Protein AF-A0A535JXC5-F1 (afdb_monomer_lite)

Secondary structure (DSSP, 8-state):
-----------------HHHHHHHGGG-HHHHHHHHHHHHHHHHHHHTT-HHHHHHHHHHHHHHHHHHHHHHS-THHHHTSHHHHHHHHH--HHHHHHHHHHHHHHHHHHHTT-HHHHHHHHHHHHHHHHHHHHT----

Foldseek 3Di:
DDDDDDDPPPDDPPPQDPVLLLQLLCLPVLLVVLQVVLLVVLLVCLLVVNPVVSVCSNPVSNVVSSVCSSPPPPSPVSCPDPVVVLSVVQVPPVLVVQLVVLSVQLSVCSNVVNVVSNVVSVVSNVCSVCVSVVVPPDD

Structure (mmCIF, N/CA/C/O backbone):
data_AF-A0A535JXC5-F1
#
_entry.id   AF-A0A535JXC5-F1
#
loop_
_atom_site.group_PDB
_atom_site.id
_atom_site.type_symbol
_atom_site.label_atom_id
_atom_site.label_alt_id
_atom_site.label_comp_id
_atom_site.label_asym_id
_atom_site.label_entity_id
_atom_site.label_seq_id
_atom_site.pdbx_PDB_ins_code
_atom_site.Cartn_x
_atom_site.Cartn_y
_atom_site.Cartn_z
_atom_site.occupancy
_atom_site.B_iso_or_e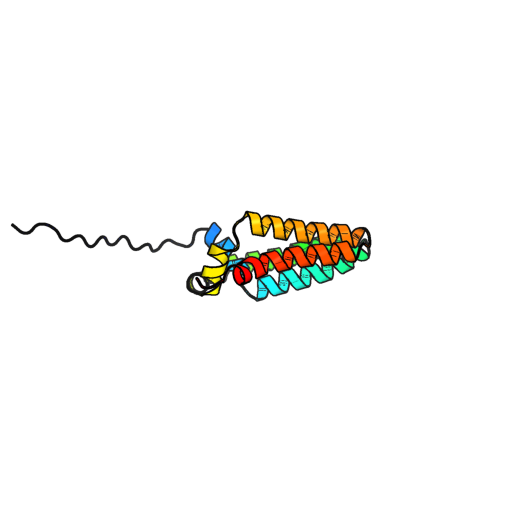quiv
_atom_site.auth_seq_id
_atom_site.auth_comp_id
_atom_site.auth_asym_id
_atom_site.auth_atom_id
_atom_site.pdbx_PDB_model_num
ATOM 1 N N . MET A 1 1 ? -40.943 20.975 46.320 1.00 40.94 1 MET A N 1
ATOM 2 C CA . MET A 1 1 ? -39.540 20.754 46.735 1.00 40.94 1 MET A CA 1
ATOM 3 C C . MET A 1 1 ? -39.102 19.391 46.226 1.00 40.94 1 MET A C 1
ATOM 5 O O . MET A 1 1 ? -39.780 18.424 46.532 1.00 40.94 1 MET A O 1
ATOM 9 N N . GLY A 1 2 ? -38.038 19.326 45.423 1.00 41.28 2 GLY A N 1
ATOM 10 C CA . GLY A 1 2 ? -37.518 18.075 44.855 1.00 41.28 2 GLY A CA 1
ATOM 11 C C . GLY A 1 2 ? -36.854 18.299 43.499 1.00 41.28 2 GLY A C 1
ATOM 12 O O . GLY A 1 2 ? -37.333 17.820 42.480 1.00 41.28 2 GLY A O 1
ATOM 13 N N . ALA A 1 3 ? -35.807 19.119 43.483 1.00 42.19 3 ALA A N 1
ATOM 14 C CA . ALA A 1 3 ? -35.023 19.430 42.300 1.00 42.19 3 ALA A CA 1
ATOM 15 C C . ALA A 1 3 ? -33.957 18.342 42.055 1.00 42.19 3 ALA A C 1
ATOM 17 O O . ALA A 1 3 ? -33.286 17.926 42.992 1.00 42.19 3 ALA A O 1
ATOM 18 N N . VAL A 1 4 ? -33.771 17.989 40.778 1.00 44.84 4 VAL A N 1
ATOM 19 C CA . VAL A 1 4 ? -32.495 17.581 40.157 1.00 44.84 4 VAL A CA 1
ATOM 20 C C . VAL A 1 4 ? -31.879 16.254 40.619 1.00 44.84 4 VAL A C 1
ATOM 22 O O . VAL A 1 4 ? -31.133 16.209 41.584 1.00 44.84 4 VAL A O 1
ATOM 25 N N . VAL 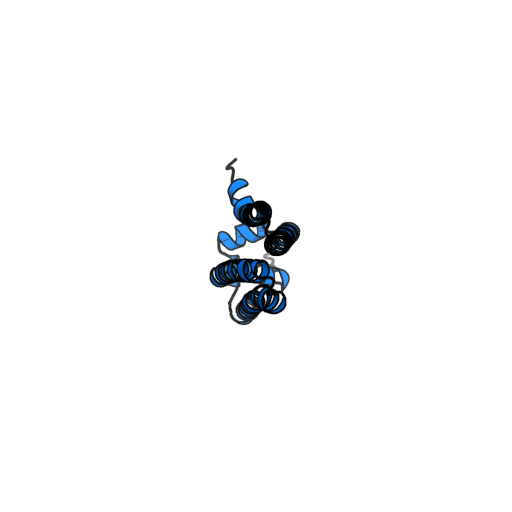A 1 5 ? -32.002 15.226 39.768 1.00 49.97 5 VAL A N 1
ATOM 26 C CA . VAL A 1 5 ? -30.830 14.458 39.310 1.00 49.97 5 VAL A CA 1
ATOM 27 C C . VAL A 1 5 ? -30.967 14.186 37.812 1.00 49.97 5 VAL A C 1
ATOM 29 O O . VAL A 1 5 ? -31.776 13.387 37.349 1.00 49.97 5 VAL A O 1
ATOM 32 N N . LEU A 1 6 ? -30.127 14.886 37.057 1.00 49.28 6 LEU A N 1
ATOM 33 C CA . LEU A 1 6 ? -29.734 14.584 35.690 1.00 49.28 6 LEU A CA 1
ATOM 34 C C . LEU A 1 6 ? -29.350 13.106 35.536 1.00 49.28 6 LEU A C 1
ATOM 36 O O . LEU A 1 6 ? -28.355 12.661 36.103 1.00 49.28 6 LEU A O 1
ATOM 40 N N . ARG A 1 7 ? -30.003 12.389 34.623 1.00 41.28 7 ARG A N 1
ATOM 41 C CA . ARG A 1 7 ? -29.296 11.369 33.840 1.00 41.28 7 ARG A CA 1
ATOM 42 C C . ARG A 1 7 ? -29.600 11.542 32.366 1.00 41.28 7 ARG A C 1
ATOM 44 O O . ARG A 1 7 ? -30.301 10.759 31.743 1.00 41.28 7 ARG A O 1
ATOM 51 N N . ARG A 1 8 ? -29.045 12.641 31.854 1.00 41.22 8 ARG A N 1
ATOM 52 C CA . ARG A 1 8 ? -28.446 12.791 30.525 1.00 41.22 8 ARG A CA 1
ATOM 53 C C . ARG A 1 8 ? -28.362 11.440 29.788 1.00 41.22 8 ARG A C 1
ATOM 55 O O . ARG A 1 8 ? -27.357 10.742 29.886 1.00 41.22 8 ARG A O 1
ATOM 62 N N . GLN A 1 9 ? -29.399 11.077 29.037 1.00 40.16 9 GLN A N 1
ATOM 63 C CA . GLN A 1 9 ? -29.299 10.065 27.986 1.00 40.16 9 GLN A CA 1
ATOM 64 C C . GLN A 1 9 ? -28.609 10.715 26.780 1.00 40.16 9 GLN A C 1
ATOM 66 O O . GLN A 1 9 ? -29.181 10.912 25.719 1.00 40.16 9 GLN A O 1
ATOM 71 N N . ALA A 1 10 ? -27.362 11.135 26.995 1.00 40.03 10 ALA A N 1
ATOM 72 C CA . ALA A 1 10 ? -26.416 11.489 25.952 1.00 40.03 10 ALA A CA 1
ATOM 73 C C . ALA A 1 10 ? -25.371 10.375 25.959 1.00 40.03 10 ALA A C 1
ATOM 75 O O . ALA A 1 10 ? -24.373 10.443 26.672 1.00 40.03 10 ALA A O 1
ATOM 76 N N . GLY A 1 11 ? -25.680 9.301 25.240 1.00 38.66 11 GLY A N 1
ATOM 77 C CA . GLY A 1 11 ? -24.867 8.090 25.173 1.00 38.66 11 GLY A CA 1
ATOM 78 C C . GLY A 1 11 ? -24.769 7.516 23.764 1.00 38.66 11 GLY A C 1
ATOM 79 O O . GLY A 1 11 ? -24.661 6.311 23.626 1.00 38.66 11 GLY A O 1
ATOM 80 N N . GLY A 1 12 ? -24.849 8.380 22.746 1.00 42.78 12 GLY A N 1
ATOM 81 C CA . GLY A 1 12 ? -24.297 8.190 21.403 1.00 42.78 12 GLY A CA 1
ATOM 82 C C . GLY A 1 12 ? -24.422 6.811 20.753 1.00 42.78 12 GLY A C 1
ATOM 83 O O . GLY A 1 12 ? -23.414 6.126 20.585 1.00 42.78 12 GLY A O 1
ATOM 84 N N . GLU A 1 13 ? -25.589 6.515 20.180 1.00 42.66 13 GLU A N 1
ATOM 85 C CA . GLU A 1 13 ? -25.631 5.826 18.884 1.00 42.66 13 GLU A CA 1
ATOM 86 C C . GLU A 1 13 ? -25.088 6.787 17.812 1.00 42.66 13 GLU A C 1
ATOM 88 O O . GLU A 1 13 ? -25.812 7.340 16.991 1.00 42.66 13 GLU A O 1
ATOM 93 N N . HIS A 1 14 ? -23.790 7.090 17.870 1.00 53.62 14 HIS A N 1
ATOM 94 C CA . HIS A 1 14 ? -23.121 7.686 16.724 1.00 53.62 14 HIS A CA 1
ATOM 95 C C . HIS A 1 14 ? -22.939 6.567 15.706 1.00 53.62 14 HIS A C 1
ATOM 97 O O . HIS A 1 14 ? -22.040 5.735 15.850 1.00 53.62 14 HIS A O 1
ATOM 103 N N . SER A 1 15 ? -23.808 6.547 14.696 1.00 55.66 15 SER A N 1
ATOM 104 C CA . SER A 1 15 ? -23.545 5.877 13.427 1.00 55.66 15 SER A CA 1
ATOM 105 C C . SER A 1 15 ? -22.099 6.166 13.025 1.00 55.66 15 SER A C 1
ATOM 107 O O . SER A 1 15 ? -21.707 7.334 12.968 1.00 55.66 15 SER A O 1
ATOM 109 N N . LEU A 1 16 ? -21.300 5.114 12.816 1.00 55.88 16 LEU A N 1
ATOM 110 C CA . LEU A 1 16 ? -19.879 5.236 12.483 1.00 55.88 16 LEU A CA 1
ATOM 111 C C . LEU A 1 16 ? -19.687 6.269 11.372 1.00 55.88 16 LEU A C 1
ATOM 113 O O . LEU A 1 16 ? -20.259 6.135 10.287 1.00 55.88 16 LEU A O 1
ATOM 117 N N . THR A 1 17 ? -18.863 7.281 11.632 1.00 66.75 17 THR A N 1
ATOM 118 C CA . THR A 1 17 ? -18.533 8.277 10.612 1.00 66.75 17 THR A CA 1
ATOM 119 C C . THR A 1 17 ? -17.835 7.596 9.428 1.00 66.75 17 THR A C 1
ATOM 121 O O . THR A 1 17 ? -17.189 6.554 9.577 1.00 66.75 17 THR A O 1
ATOM 124 N N . PHE A 1 18 ? -17.929 8.169 8.223 1.00 63.00 18 PHE A N 1
ATOM 125 C CA . PHE A 1 18 ? -17.268 7.599 7.038 1.00 63.00 18 PHE A CA 1
ATOM 126 C C . PHE A 1 18 ? -15.752 7.432 7.245 1.00 63.00 18 PHE A C 1
ATOM 128 O O . PHE A 1 18 ? -15.179 6.429 6.828 1.00 63.00 18 PHE A O 1
ATOM 135 N N . ALA A 1 19 ? -15.120 8.361 7.969 1.00 59.50 19 ALA A N 1
ATOM 136 C CA . ALA A 1 19 ? -13.711 8.281 8.350 1.00 59.50 19 ALA A CA 1
ATOM 137 C C . ALA A 1 19 ? -13.413 7.087 9.274 1.00 59.50 19 ALA A C 1
ATOM 139 O O . ALA A 1 19 ? -12.407 6.403 9.099 1.00 59.50 19 ALA A O 1
ATOM 140 N N . GLU A 1 20 ? -14.297 6.788 10.228 1.00 59.75 20 GLU A N 1
ATOM 141 C CA . GLU A 1 20 ? -14.161 5.616 11.096 1.00 59.75 20 GLU A CA 1
ATOM 142 C C . GLU A 1 20 ? -14.378 4.313 10.327 1.00 59.75 20 GLU A C 1
ATOM 144 O O . GLU A 1 20 ? -13.602 3.374 10.491 1.00 59.75 20 GLU A O 1
ATOM 149 N N . ARG A 1 21 ? -15.366 4.257 9.426 1.00 62.91 21 ARG A N 1
ATOM 150 C CA . ARG A 1 21 ? -15.549 3.102 8.533 1.00 62.91 21 ARG A CA 1
ATOM 151 C C . ARG A 1 21 ? -14.331 2.888 7.627 1.00 62.91 21 ARG A C 1
ATOM 153 O O . ARG A 1 21 ? -13.853 1.763 7.477 1.00 62.91 21 ARG A O 1
ATOM 160 N N . ALA A 1 22 ? -13.778 3.974 7.088 1.00 61.41 22 ALA A N 1
ATOM 161 C CA . ALA A 1 22 ? -12.553 3.960 6.299 1.00 61.41 22 ALA A CA 1
ATOM 162 C C . ALA A 1 22 ? -11.324 3.529 7.123 1.00 61.41 22 ALA A C 1
ATOM 164 O O . ALA A 1 22 ? -10.407 2.931 6.576 1.00 61.41 22 ALA A O 1
ATOM 165 N N . LEU A 1 23 ? -11.300 3.747 8.434 1.00 61.28 23 LEU A N 1
ATOM 166 C CA . LEU A 1 23 ? -10.229 3.234 9.282 1.00 61.28 23 LEU A CA 1
ATOM 167 C C . LEU A 1 23 ? -10.410 1.735 9.580 1.00 61.28 23 LEU A C 1
ATOM 169 O O . LEU A 1 23 ? -9.469 0.953 9.464 1.00 61.28 23 LEU A O 1
ATOM 173 N N . TYR A 1 24 ? -11.627 1.314 9.938 1.00 62.53 24 TYR A N 1
ATOM 174 C CA . TYR A 1 24 ? -11.885 -0.061 10.374 1.00 62.53 24 TYR A CA 1
ATOM 175 C C . TYR A 1 24 ? -11.854 -1.086 9.224 1.00 62.53 24 TYR A C 1
ATOM 177 O O . TYR A 1 24 ? -11.534 -2.249 9.466 1.00 62.53 24 TYR A O 1
ATOM 185 N N . HIS A 1 25 ? -12.092 -0.684 7.967 1.00 68.56 25 HIS A N 1
ATOM 186 C CA . HIS A 1 25 ? -11.953 -1.609 6.830 1.00 68.56 25 HIS A CA 1
ATOM 187 C C . HIS A 1 25 ? -10.488 -2.007 6.563 1.00 68.56 25 HIS A C 1
ATOM 189 O O . HIS A 1 25 ? -10.230 -3.099 6.059 1.00 68.56 25 HIS A O 1
ATOM 195 N N . GLN A 1 26 ? -9.520 -1.155 6.933 1.00 58.84 26 GLN A N 1
ATOM 196 C CA . GLN A 1 26 ? -8.088 -1.426 6.739 1.00 58.84 26 GLN A CA 1
ATOM 197 C C . GLN A 1 26 ? -7.569 -2.554 7.644 1.00 58.84 26 GLN A C 1
ATOM 199 O O . GLN A 1 26 ? -6.501 -3.106 7.394 1.00 58.84 26 GLN A O 1
ATOM 204 N N . ILE A 1 27 ? -8.324 -2.901 8.690 1.00 61.50 27 ILE A N 1
ATOM 205 C CA . ILE A 1 27 ? -7.958 -3.904 9.702 1.00 61.50 27 ILE A CA 1
ATOM 206 C C . ILE A 1 27 ? -8.318 -5.316 9.250 1.00 61.50 27 ILE A C 1
ATOM 208 O O . ILE A 1 27 ? -7.836 -6.299 9.814 1.00 61.50 27 ILE A O 1
ATOM 212 N N . HIS A 1 28 ? -9.200 -5.436 8.259 1.00 69.31 28 HIS A N 1
ATOM 213 C CA . HIS A 1 28 ? -9.681 -6.738 7.849 1.00 69.31 28 HIS A CA 1
ATOM 214 C C . HIS A 1 28 ? -8.503 -7.563 7.301 1.00 69.31 28 HIS A C 1
ATOM 216 O O . HIS A 1 28 ? -7.799 -7.088 6.406 1.00 69.31 28 HIS A O 1
ATOM 222 N N . PRO A 1 29 ? -8.271 -8.796 7.785 1.00 71.12 29 PRO A N 1
ATOM 223 C CA . PRO A 1 29 ? -7.118 -9.597 7.371 1.00 71.12 29 PRO A CA 1
ATOM 224 C C . PRO A 1 29 ? -7.100 -9.828 5.856 1.00 71.12 29 PRO A C 1
ATOM 226 O O . PRO A 1 29 ? -6.038 -9.809 5.244 1.00 71.12 29 PRO A O 1
ATOM 229 N N . VAL A 1 30 ? -8.281 -9.928 5.235 1.00 74.44 30 VAL A N 1
ATOM 230 C CA . VAL A 1 30 ? -8.423 -10.012 3.770 1.00 74.44 30 VAL A CA 1
ATOM 231 C C . VAL A 1 30 ? -7.884 -8.764 3.074 1.00 74.44 30 VAL A C 1
ATOM 233 O O . VAL A 1 30 ? -7.244 -8.884 2.035 1.00 74.44 30 VAL A O 1
ATOM 236 N N . LYS A 1 31 ? -8.089 -7.569 3.639 1.00 80.06 31 LYS A N 1
ATOM 237 C CA . LYS A 1 31 ? -7.579 -6.319 3.067 1.00 80.06 31 LYS A CA 1
ATOM 238 C C . LYS A 1 31 ? -6.057 -6.288 3.111 1.00 80.06 31 LYS A C 1
ATOM 240 O O . LYS A 1 31 ? -5.428 -6.053 2.089 1.00 80.06 31 LYS A O 1
ATOM 245 N N . VAL A 1 32 ? -5.474 -6.595 4.268 1.00 80.38 32 VAL A N 1
ATOM 246 C CA . VAL A 1 32 ? -4.014 -6.637 4.434 1.00 80.38 32 VAL A CA 1
ATOM 247 C C . VAL A 1 32 ? -3.388 -7.692 3.524 1.00 80.38 32 VAL A C 1
ATOM 249 O O . VAL A 1 32 ? -2.412 -7.402 2.839 1.00 80.38 32 VAL A O 1
ATOM 252 N N . PHE A 1 33 ? -3.973 -8.890 3.469 1.00 82.19 33 PHE A N 1
ATOM 253 C CA . PHE A 1 33 ? -3.521 -9.954 2.578 1.00 82.19 33 PHE A CA 1
ATOM 254 C C . PHE A 1 33 ? -3.569 -9.517 1.112 1.00 82.19 33 PHE A C 1
ATOM 256 O O . PHE A 1 33 ? -2.585 -9.669 0.392 1.00 82.19 33 PHE A O 1
ATOM 263 N N . THR A 1 34 ? -4.685 -8.916 0.691 1.00 86.12 34 THR A N 1
ATOM 264 C CA . THR A 1 34 ? -4.860 -8.427 -0.681 1.00 86.12 34 THR A CA 1
ATOM 265 C C . THR A 1 34 ? -3.846 -7.341 -1.012 1.00 86.12 34 THR A C 1
ATOM 267 O O . THR A 1 34 ? -3.228 -7.408 -2.069 1.00 86.12 34 THR A O 1
ATOM 270 N N . ASP A 1 35 ? -3.632 -6.375 -0.117 1.00 87.12 35 ASP A N 1
ATOM 271 C CA . ASP A 1 35 ? -2.660 -5.296 -0.307 1.00 87.12 35 ASP A CA 1
ATOM 272 C C . ASP A 1 35 ? -1.230 -5.855 -0.451 1.00 87.12 35 ASP A C 1
ATOM 274 O O . ASP A 1 35 ? -0.500 -5.443 -1.351 1.00 87.12 35 ASP A O 1
ATOM 278 N N . VAL A 1 36 ? -0.835 -6.827 0.384 1.00 86.31 36 VAL A N 1
ATOM 279 C CA . VAL A 1 36 ? 0.499 -7.458 0.330 1.00 86.31 36 VAL A CA 1
ATOM 280 C C . VAL A 1 36 ? 0.677 -8.282 -0.945 1.00 86.31 36 VAL A C 1
ATOM 282 O O . VAL A 1 36 ? 1.672 -8.108 -1.646 1.00 86.31 36 VAL A O 1
ATOM 285 N N . ALA A 1 37 ? -0.285 -9.147 -1.274 1.00 88.06 37 ALA A N 1
ATOM 286 C CA . ALA A 1 37 ? -0.225 -9.971 -2.479 1.00 88.06 37 ALA A CA 1
ATOM 287 C C . ALA A 1 37 ? -0.177 -9.102 -3.745 1.00 88.06 37 ALA A C 1
ATOM 289 O O . ALA A 1 37 ? 0.661 -9.318 -4.619 1.00 88.06 37 ALA A O 1
ATOM 290 N N . SER A 1 38 ? -1.020 -8.069 -3.800 1.00 91.44 38 SER A N 1
ATOM 291 C CA . SER A 1 38 ? -1.059 -7.113 -4.909 1.00 91.44 38 SER A CA 1
ATOM 292 C C . SER A 1 38 ? 0.257 -6.356 -5.045 1.00 91.44 38 SER A C 1
ATOM 294 O O . SER A 1 38 ? 0.762 -6.217 -6.152 1.00 91.44 38 SER A O 1
ATOM 296 N N . ALA A 1 39 ? 0.856 -5.913 -3.934 1.00 90.75 39 ALA A N 1
ATOM 297 C CA . ALA A 1 39 ? 2.146 -5.231 -3.958 1.00 90.75 39 ALA A CA 1
ATOM 298 C C . ALA A 1 39 ? 3.278 -6.137 -4.468 1.00 90.75 39 ALA A C 1
ATOM 300 O O . ALA A 1 39 ? 4.079 -5.686 -5.280 1.00 90.75 39 ALA A O 1
ATOM 301 N N . ILE A 1 40 ? 3.333 -7.405 -4.043 1.00 92.19 40 ILE A N 1
ATOM 302 C CA . ILE A 1 40 ? 4.357 -8.362 -4.499 1.00 92.19 40 ILE A CA 1
ATOM 303 C C . ILE A 1 40 ? 4.242 -8.600 -6.008 1.00 92.19 40 ILE A C 1
ATOM 305 O O . ILE A 1 40 ? 5.236 -8.493 -6.724 1.00 92.19 40 ILE A O 1
ATOM 309 N N . ILE A 1 41 ? 3.030 -8.879 -6.497 1.00 93.44 41 ILE A N 1
ATOM 310 C CA . ILE A 1 41 ? 2.794 -9.116 -7.927 1.00 93.44 41 ILE A CA 1
ATOM 311 C C . ILE A 1 41 ? 3.075 -7.838 -8.728 1.00 93.44 41 ILE A C 1
ATOM 313 O O . ILE A 1 41 ? 3.717 -7.896 -9.773 1.00 93.44 41 ILE A O 1
ATOM 317 N N . ALA A 1 42 ? 2.653 -6.672 -8.232 1.00 92.44 42 ALA A N 1
ATOM 318 C CA . ALA A 1 42 ? 2.944 -5.399 -8.879 1.00 92.44 42 ALA A CA 1
ATOM 319 C C . ALA A 1 42 ? 4.455 -5.140 -8.967 1.00 92.44 42 ALA A C 1
ATOM 321 O O . ALA A 1 42 ? 4.920 -4.749 -10.030 1.00 92.44 42 ALA A O 1
ATOM 322 N N . ILE A 1 43 ? 5.230 -5.399 -7.905 1.00 92.69 43 ILE A N 1
ATOM 323 C CA . ILE A 1 43 ? 6.697 -5.260 -7.918 1.00 92.69 43 ILE A CA 1
ATOM 324 C C . ILE A 1 43 ? 7.320 -6.120 -9.024 1.00 92.69 43 ILE A C 1
ATOM 326 O O . ILE A 1 43 ? 8.137 -5.600 -9.778 1.00 92.69 43 ILE A O 1
ATOM 330 N N . ASP A 1 44 ? 6.915 -7.387 -9.171 1.00 94.50 44 ASP A N 1
ATOM 331 C CA . ASP A 1 44 ? 7.392 -8.257 -10.262 1.00 94.50 44 ASP A CA 1
ATOM 332 C C . ASP A 1 44 ? 7.015 -7.704 -11.649 1.00 94.50 44 ASP A C 1
ATOM 334 O O . ASP A 1 44 ? 7.843 -7.675 -12.559 1.00 94.50 44 ASP A O 1
ATOM 338 N N . LEU A 1 45 ? 5.798 -7.180 -11.813 1.00 94.12 45 LEU A N 1
ATOM 339 C CA . LEU A 1 45 ? 5.363 -6.572 -13.075 1.00 94.12 45 LEU A CA 1
ATOM 340 C C . LEU A 1 45 ? 6.127 -5.280 -13.401 1.00 94.12 45 LEU A C 1
ATOM 342 O O . LEU A 1 45 ? 6.528 -5.086 -14.549 1.00 94.12 45 LEU A O 1
ATOM 346 N N . PHE A 1 46 ? 6.374 -4.418 -12.411 1.00 93.81 46 PHE A N 1
ATOM 347 C CA . PHE A 1 46 ? 7.188 -3.210 -12.572 1.00 93.81 46 PHE A CA 1
ATOM 348 C C . PHE A 1 46 ? 8.646 -3.546 -12.885 1.00 93.81 46 PHE A C 1
ATOM 350 O O . PHE A 1 46 ? 9.242 -2.881 -13.729 1.00 93.81 46 PHE A O 1
ATOM 357 N N . TRP A 1 47 ? 9.187 -4.602 -12.274 1.00 94.12 47 TRP A N 1
ATOM 358 C CA . TRP A 1 47 ? 10.510 -5.135 -12.595 1.00 94.12 47 TRP A CA 1
ATOM 359 C C . TRP A 1 47 ? 10.598 -5.574 -14.061 1.00 94.12 47 TRP A C 1
ATOM 361 O O . TRP A 1 47 ? 11.577 -5.314 -14.743 1.00 94.12 47 TRP A O 1
ATOM 371 N N . ARG A 1 48 ? 9.532 -6.165 -14.609 1.00 95.44 48 ARG A N 1
ATOM 372 C CA . ARG A 1 48 ? 9.439 -6.538 -16.034 1.00 95.44 48 ARG A CA 1
ATOM 373 C C . ARG A 1 48 ? 9.062 -5.376 -16.961 1.00 95.44 48 ARG A C 1
ATOM 375 O O . ARG A 1 48 ? 8.754 -5.609 -18.127 1.00 95.44 48 ARG A O 1
ATOM 382 N N . HIS A 1 49 ? 9.037 -4.142 -16.459 1.00 94.94 49 HIS A N 1
ATOM 383 C CA . HIS A 1 49 ? 8.593 -2.944 -17.178 1.00 94.94 49 HIS A CA 1
ATOM 384 C C . HIS A 1 49 ? 7.145 -2.991 -17.708 1.00 94.94 49 HIS A C 1
ATOM 386 O O . HIS A 1 49 ? 6.766 -2.251 -18.618 1.00 94.94 49 HIS A O 1
ATOM 392 N N . LEU A 1 50 ? 6.287 -3.817 -17.108 1.00 93.94 50 LEU A N 1
ATOM 393 C CA . LEU A 1 50 ? 4.884 -3.950 -17.486 1.00 93.94 50 LEU A CA 1
ATOM 394 C C . LEU A 1 50 ? 4.015 -2.957 -16.698 1.00 93.94 50 LEU A C 1
ATOM 396 O O . LEU A 1 50 ? 3.306 -3.322 -15.759 1.00 93.94 50 LEU A O 1
ATOM 400 N N . LEU A 1 51 ? 4.062 -1.683 -17.101 1.00 90.94 51 LEU A N 1
ATOM 401 C CA . LEU A 1 51 ? 3.425 -0.568 -16.385 1.00 90.94 51 LEU A CA 1
ATOM 402 C C . LEU A 1 51 ? 1.911 -0.748 -16.187 1.00 90.94 51 LEU A C 1
ATOM 404 O O . LEU A 1 51 ? 1.417 -0.665 -15.066 1.00 90.94 51 LEU A O 1
ATOM 408 N N . VAL A 1 52 ? 1.167 -0.991 -17.271 1.00 94.38 52 VAL A N 1
ATOM 409 C CA . VAL A 1 52 ? -0.303 -1.092 -17.232 1.00 94.38 52 VAL A CA 1
ATOM 410 C C . VAL A 1 52 ? -0.779 -2.231 -16.324 1.00 94.38 52 VAL A C 1
ATOM 412 O O . VAL A 1 52 ? -1.532 -1.949 -15.391 1.00 94.38 52 VAL A O 1
ATOM 415 N N . PRO A 1 53 ? -0.358 -3.497 -16.515 1.00 93.75 53 PRO A N 1
ATOM 416 C CA . PRO A 1 53 ? -0.796 -4.570 -15.627 1.00 93.75 53 PRO A CA 1
ATOM 417 C C . PRO A 1 53 ? -0.263 -4.383 -14.199 1.00 93.75 53 PRO A C 1
ATOM 419 O O . PRO A 1 53 ? -0.979 -4.708 -13.256 1.00 93.75 53 PRO A O 1
ATOM 422 N N . GLY A 1 54 ? 0.930 -3.799 -14.016 1.00 91.94 54 GLY A N 1
ATOM 423 C CA . GLY A 1 54 ? 1.458 -3.443 -12.697 1.00 91.94 54 GLY A CA 1
ATOM 424 C C . GLY A 1 54 ? 0.540 -2.479 -11.943 1.00 91.94 54 GLY A C 1
ATOM 425 O O . GLY A 1 54 ? 0.194 -2.735 -10.792 1.00 91.94 54 GLY A O 1
ATOM 426 N N . LEU A 1 55 ? 0.063 -1.420 -12.605 1.00 92.00 55 LEU A N 1
ATOM 427 C CA . LEU A 1 55 ? -0.898 -0.471 -12.032 1.00 92.00 55 LEU A CA 1
ATOM 428 C C . LEU A 1 55 ? -2.268 -1.106 -11.777 1.00 92.00 55 LEU A C 1
ATOM 430 O O . LEU A 1 55 ? -2.861 -0.870 -10.724 1.00 92.00 55 LEU A O 1
ATOM 434 N N . VAL A 1 56 ? -2.764 -1.928 -12.708 1.00 94.12 56 VAL A N 1
ATOM 435 C CA . VAL A 1 56 ? -4.037 -2.645 -12.540 1.00 94.12 56 VAL A CA 1
ATOM 436 C C . VAL A 1 56 ? -3.982 -3.527 -11.297 1.00 94.12 56 VAL A C 1
ATOM 438 O O . VAL A 1 56 ? -4.875 -3.445 -10.458 1.00 94.12 56 VAL A O 1
ATOM 441 N N . ILE A 1 57 ? -2.922 -4.317 -11.129 1.00 93.00 57 ILE A N 1
ATOM 442 C CA . ILE A 1 57 ? -2.762 -5.182 -9.959 1.00 93.00 57 ILE A CA 1
ATOM 443 C C . ILE A 1 57 ? -2.495 -4.376 -8.685 1.00 93.00 57 ILE A C 1
ATOM 445 O O . ILE A 1 57 ? -3.025 -4.723 -7.637 1.00 93.00 57 ILE A O 1
ATOM 449 N N . ALA A 1 58 ? -1.735 -3.282 -8.748 1.00 89.75 58 ALA A N 1
ATOM 450 C CA . ALA A 1 58 ? -1.460 -2.454 -7.575 1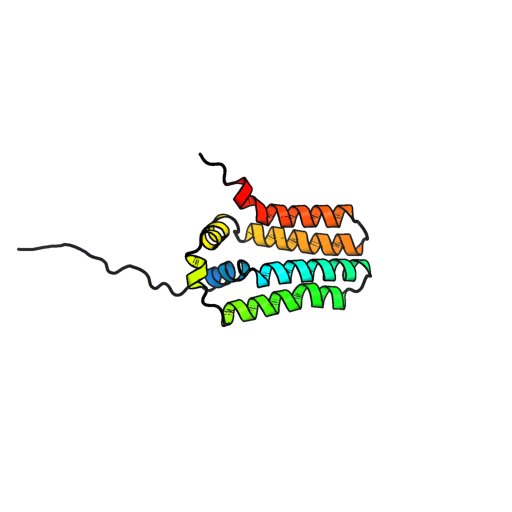.00 89.75 58 ALA A CA 1
ATOM 451 C C . ALA A 1 58 ? -2.711 -1.748 -7.022 1.00 89.75 58 ALA A C 1
ATOM 453 O O . ALA A 1 58 ? -2.771 -1.463 -5.826 1.00 89.75 58 ALA A O 1
ATOM 454 N N . LEU A 1 59 ? -3.694 -1.440 -7.875 1.00 88.75 59 LEU A N 1
ATOM 455 C CA . LEU A 1 59 ? -4.847 -0.611 -7.513 1.00 88.75 59 LEU A CA 1
ATOM 456 C C . LEU A 1 59 ? -6.154 -1.401 -7.427 1.00 88.75 59 LEU A C 1
ATOM 458 O O . LEU A 1 59 ? -6.895 -1.253 -6.456 1.00 88.75 59 LEU A O 1
ATOM 462 N N . LEU A 1 60 ? -6.458 -2.231 -8.426 1.00 90.50 60 LEU A N 1
ATOM 463 C CA . LEU A 1 60 ? -7.794 -2.796 -8.607 1.00 90.50 60 LEU A CA 1
ATOM 464 C C . LEU A 1 60 ? -8.184 -3.776 -7.482 1.00 90.50 60 LEU A C 1
ATOM 466 O O . LEU A 1 60 ? -9.218 -3.541 -6.854 1.00 90.50 60 LEU A O 1
ATOM 470 N N . PRO A 1 61 ? -7.388 -4.812 -7.140 1.00 88.31 61 PRO A N 1
ATOM 471 C CA . PRO A 1 61 ? -7.744 -5.726 -6.054 1.00 88.31 61 PRO A CA 1
ATOM 472 C C . PRO A 1 61 ? -7.875 -5.025 -4.687 1.00 88.31 61 PRO A C 1
ATOM 474 O O . PRO A 1 61 ? -8.908 -5.207 -4.033 1.00 88.31 61 PRO A O 1
ATOM 477 N N . PRO A 1 62 ? -6.923 -4.166 -4.252 1.00 86.44 62 PRO A N 1
ATOM 478 C CA . PRO A 1 62 ? -7.065 -3.387 -3.026 1.00 86.44 62 PRO A CA 1
ATOM 479 C C . PRO A 1 62 ? -8.337 -2.538 -2.988 1.00 86.44 62 PRO A C 1
ATOM 481 O O . PRO A 1 62 ? -9.009 -2.504 -1.954 1.00 86.44 62 PRO A O 1
ATOM 484 N N . VAL A 1 63 ? -8.670 -1.849 -4.083 1.00 85.44 63 VAL A N 1
ATOM 485 C CA . VAL A 1 63 ? -9.851 -0.975 -4.158 1.00 85.44 63 VAL A CA 1
ATOM 486 C C . VAL A 1 63 ? -11.140 -1.784 -4.086 1.00 85.44 63 VAL A C 1
ATOM 488 O O . VAL A 1 63 ? -12.035 -1.414 -3.327 1.00 85.44 63 VAL A O 1
ATOM 491 N N . LEU A 1 64 ? -11.227 -2.903 -4.810 1.00 84.75 64 LEU A N 1
ATOM 492 C CA . LEU A 1 64 ? -12.397 -3.781 -4.782 1.00 84.75 64 LEU A CA 1
ATOM 493 C C . LEU A 1 64 ? -12.638 -4.335 -3.380 1.00 84.75 64 LEU A C 1
ATOM 495 O O . LEU A 1 64 ? -13.734 -4.192 -2.848 1.00 84.75 64 LEU A O 1
ATOM 499 N N . VAL A 1 65 ? -11.598 -4.870 -2.735 1.00 83.75 65 VAL A N 1
ATOM 500 C CA . VAL A 1 65 ? -11.713 -5.392 -1.368 1.00 83.75 65 VAL A CA 1
ATOM 501 C C . VAL A 1 65 ? -12.089 -4.287 -0.383 1.00 83.75 65 VAL A C 1
ATOM 503 O O . VAL A 1 65 ? -12.955 -4.494 0.463 1.00 83.75 65 VAL A O 1
ATOM 506 N N . SER A 1 66 ? -11.513 -3.088 -0.508 1.00 78.75 66 SER A N 1
ATOM 507 C CA . SER A 1 66 ? -11.938 -1.936 0.296 1.00 78.75 66 SER A CA 1
ATOM 508 C C . SER A 1 66 ? -13.418 -1.603 0.094 1.00 78.75 66 SER A C 1
ATOM 510 O O . SER A 1 66 ? -14.131 -1.410 1.077 1.00 78.75 66 SER A O 1
ATOM 512 N N . ALA A 1 67 ? -13.894 -1.555 -1.153 1.00 79.88 67 ALA A N 1
ATOM 513 C CA . ALA A 1 67 ? -15.277 -1.220 -1.473 1.00 79.88 67 ALA A CA 1
ATOM 514 C C . ALA A 1 67 ? -16.262 -2.265 -0.930 1.00 79.88 67 ALA A C 1
ATOM 516 O O . ALA A 1 67 ? -17.255 -1.892 -0.305 1.00 79.88 67 ALA A O 1
ATOM 517 N N . THR A 1 68 ? -15.971 -3.556 -1.106 1.00 80.94 68 THR A N 1
ATOM 518 C CA . THR A 1 68 ? -16.789 -4.652 -0.566 1.00 80.94 68 THR A CA 1
ATOM 519 C C . THR A 1 68 ? -16.840 -4.587 0.959 1.00 80.94 68 THR A C 1
ATOM 521 O O . THR A 1 68 ? -17.921 -4.603 1.539 1.00 80.94 68 THR A O 1
ATOM 524 N N . LEU A 1 69 ? -15.696 -4.413 1.629 1.00 77.69 69 LEU A N 1
ATOM 525 C CA . LEU A 1 69 ? -15.645 -4.362 3.093 1.00 77.69 69 LEU A CA 1
ATOM 526 C C . LEU A 1 69 ? -16.388 -3.156 3.679 1.00 77.69 69 LEU A C 1
ATOM 528 O O . LEU A 1 69 ? -17.043 -3.288 4.707 1.00 77.69 69 LEU A O 1
ATOM 532 N N . ILE A 1 70 ? -16.317 -1.988 3.035 1.00 74.06 70 ILE A N 1
ATOM 533 C CA . ILE A 1 70 ? -17.045 -0.788 3.481 1.00 74.06 70 ILE A CA 1
ATOM 534 C C . ILE A 1 70 ? -18.565 -0.960 3.320 1.00 74.06 70 ILE A C 1
ATOM 536 O O . ILE A 1 70 ? -19.328 -0.372 4.092 1.00 74.06 70 ILE A O 1
ATOM 540 N N . ARG A 1 71 ? -19.008 -1.732 2.319 1.00 74.81 71 ARG A N 1
ATOM 541 C CA . ARG A 1 71 ? -20.430 -1.945 2.013 1.00 74.81 71 ARG A CA 1
ATOM 542 C C . ARG A 1 71 ? -21.061 -3.068 2.829 1.00 74.81 71 ARG A C 1
ATOM 544 O O . ARG A 1 71 ? -22.202 -2.914 3.247 1.00 74.81 71 ARG A O 1
ATOM 551 N N . GLU A 1 72 ? -20.350 -4.174 3.020 1.00 69.50 72 GLU A N 1
ATOM 552 C CA . GLU A 1 72 ? -20.949 -5.435 3.480 1.00 69.50 72 GLU A CA 1
ATOM 553 C C . GLU A 1 72 ? -20.582 -5.816 4.916 1.00 69.50 72 GLU A C 1
ATOM 555 O O . GLU A 1 72 ? -21.294 -6.604 5.535 1.00 69.50 72 GLU A O 1
ATOM 560 N N . VAL A 1 73 ? -19.497 -5.271 5.478 1.00 67.56 73 VAL A N 1
ATOM 561 C CA . VAL A 1 73 ? -19.045 -5.666 6.818 1.00 67.56 73 VAL A CA 1
ATOM 562 C C . VAL A 1 73 ? -19.571 -4.711 7.881 1.00 67.56 73 VAL A C 1
ATOM 564 O O . VAL A 1 73 ? -19.387 -3.496 7.808 1.00 67.56 73 VAL A O 1
ATOM 567 N N . ASP A 1 74 ? -20.174 -5.281 8.925 1.00 66.31 74 ASP A N 1
ATOM 568 C CA . ASP A 1 74 ? -20.530 -4.545 10.132 1.00 66.31 74 ASP A CA 1
ATOM 569 C C . ASP A 1 74 ? -19.267 -4.220 10.957 1.00 66.31 74 ASP A C 1
ATOM 571 O O . ASP A 1 74 ? -18.702 -5.038 11.694 1.00 66.31 74 ASP A O 1
ATOM 575 N N . LEU A 1 75 ? -18.776 -2.995 10.774 1.00 64.50 75 LEU A N 1
ATOM 576 C CA . LEU A 1 75 ? -17.515 -2.500 11.332 1.00 64.50 75 LEU A CA 1
ATOM 577 C C . LEU A 1 75 ? -17.607 -2.202 12.842 1.00 64.50 75 LEU A C 1
ATOM 579 O O . LEU A 1 75 ? -16.575 -1.992 13.491 1.00 64.50 75 LEU A O 1
ATOM 583 N N . ASP A 1 76 ? -18.803 -2.246 13.443 1.00 63.41 76 ASP A N 1
ATOM 584 C CA . ASP A 1 76 ? -18.998 -1.984 14.874 1.00 63.41 76 ASP A CA 1
ATOM 585 C C . ASP A 1 76 ? -18.373 -3.049 15.783 1.00 63.41 76 ASP A C 1
ATOM 587 O O . ASP A 1 76 ? -17.976 -2.756 16.921 1.00 63.41 76 ASP A O 1
ATOM 591 N N . ARG A 1 77 ? -18.214 -4.279 15.279 1.00 65.38 77 ARG A N 1
ATOM 592 C CA . ARG A 1 77 ? -17.492 -5.350 15.982 1.00 65.38 77 ARG A CA 1
ATOM 593 C C . ARG A 1 77 ? -15.984 -5.087 16.023 1.00 65.38 77 ARG A C 1
ATOM 595 O O . ARG A 1 77 ? -15.341 -5.344 17.040 1.00 65.38 77 ARG A O 1
ATOM 602 N N . TYR A 1 78 ? -15.423 -4.510 14.958 1.00 63.19 78 TYR A N 1
ATOM 603 C CA . TYR A 1 78 ? -13.998 -4.178 14.869 1.00 63.19 78 TYR A CA 1
ATOM 604 C C . TYR A 1 78 ? -13.633 -2.931 15.676 1.00 63.19 78 TYR A C 1
ATOM 606 O O . TYR A 1 78 ? -12.561 -2.916 16.290 1.00 63.19 78 TYR A O 1
ATOM 614 N N . ARG A 1 79 ? -14.540 -1.948 15.786 1.00 64.44 79 ARG A N 1
ATOM 615 C CA . ARG A 1 79 ? -14.384 -0.777 16.671 1.00 64.44 79 ARG A CA 1
ATOM 616 C C . ARG A 1 79 ? -14.114 -1.164 18.126 1.00 64.44 79 ARG A C 1
ATOM 618 O O . ARG A 1 79 ? -13.329 -0.502 18.801 1.00 64.44 79 ARG A O 1
ATOM 625 N N . ARG A 1 80 ? -14.754 -2.234 18.606 1.00 66.56 80 ARG A N 1
ATOM 626 C CA . ARG A 1 80 ? -14.630 -2.729 19.988 1.00 66.56 80 ARG A CA 1
ATOM 627 C C . ARG A 1 80 ? -13.436 -3.665 20.211 1.00 66.56 80 ARG A C 1
ATOM 629 O O . ARG A 1 80 ? -13.182 -4.062 21.343 1.00 66.56 80 ARG A O 1
ATOM 636 N N . SER A 1 81 ? -12.696 -4.016 19.159 1.00 68.44 81 SER A N 1
ATOM 637 C CA . SER A 1 81 ? -11.535 -4.907 19.255 1.00 68.44 81 SER A CA 1
ATOM 638 C C . SER A 1 81 ? -10.258 -4.162 19.672 1.00 68.44 81 SER A C 1
ATOM 640 O O . SER A 1 81 ? -10.067 -2.986 19.351 1.00 68.44 81 SER A O 1
ATOM 642 N N . ALA A 1 82 ? -9.326 -4.868 20.322 1.00 68.94 82 ALA A N 1
ATOM 643 C CA . ALA A 1 82 ? -8.009 -4.326 20.679 1.00 68.94 82 ALA A CA 1
ATOM 644 C C . ALA A 1 82 ? -7.213 -3.830 19.452 1.00 68.94 82 ALA A C 1
ATOM 646 O O . ALA A 1 82 ? -6.432 -2.882 19.556 1.00 68.94 82 ALA A O 1
ATOM 647 N N . MET A 1 83 ? -7.441 -4.434 18.280 1.00 66.25 83 MET A N 1
ATOM 648 C CA . MET A 1 83 ? -6.829 -4.014 17.017 1.00 66.25 83 MET A CA 1
ATOM 649 C C . MET A 1 83 ? -7.447 -2.712 16.478 1.00 66.25 83 MET A C 1
ATOM 651 O O . MET A 1 83 ? -6.724 -1.838 16.004 1.00 66.25 83 MET A O 1
ATOM 655 N N . GLY A 1 84 ? -8.765 -2.536 16.619 1.00 65.75 84 GLY A N 1
ATOM 656 C CA . GLY A 1 84 ? -9.456 -1.281 16.304 1.00 65.75 84 GLY A CA 1
ATOM 657 C C . GLY A 1 84 ? -8.951 -0.107 17.142 1.00 65.75 84 GLY A C 1
ATOM 658 O O . GLY A 1 84 ? -8.651 0.959 16.605 1.00 65.75 84 GLY A O 1
ATOM 659 N N . ALA A 1 85 ? -8.769 -0.323 18.449 1.00 71.12 85 ALA A N 1
ATOM 660 C CA . ALA A 1 85 ? -8.191 0.675 19.349 1.00 71.12 85 ALA A CA 1
ATOM 661 C C . ALA A 1 85 ? -6.724 1.005 19.006 1.00 71.12 85 ALA A C 1
ATOM 663 O O . ALA A 1 85 ? -6.323 2.169 19.061 1.00 71.12 85 ALA A O 1
ATOM 664 N N . TYR A 1 86 ? -5.936 -0.001 18.612 1.00 71.06 86 TYR A N 1
ATOM 665 C CA . TYR A 1 86 ? -4.555 0.177 18.163 1.00 71.06 86 TYR A CA 1
ATOM 666 C C . TYR A 1 86 ? -4.477 1.044 16.902 1.00 71.06 86 TYR A C 1
ATOM 668 O O . TYR A 1 86 ? -3.763 2.046 16.889 1.00 71.06 86 TYR A O 1
ATOM 676 N N . LEU A 1 87 ? -5.242 0.712 15.859 1.00 69.75 87 LEU A N 1
ATOM 677 C CA . LEU A 1 87 ? -5.179 1.438 14.590 1.00 69.75 87 LEU A CA 1
ATOM 678 C C . LEU A 1 87 ? -5.695 2.872 14.716 1.00 69.75 87 LEU A C 1
ATOM 680 O O . LEU A 1 87 ? -5.067 3.782 14.177 1.00 69.75 87 LEU A O 1
ATOM 684 N N . ARG A 1 88 ? -6.729 3.114 15.534 1.00 71.44 88 ARG A N 1
ATOM 685 C CA . ARG A 1 88 ? -7.195 4.481 15.828 1.00 71.44 88 ARG A CA 1
AT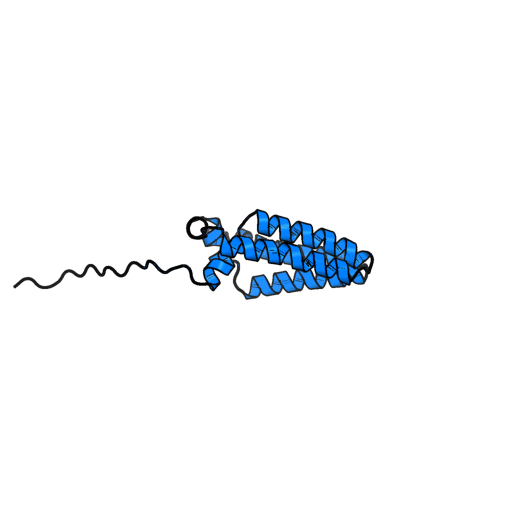OM 686 C C . ARG A 1 88 ? -6.128 5.347 16.495 1.00 71.44 88 ARG A C 1
ATOM 688 O O . ARG A 1 88 ? -6.131 6.559 16.314 1.00 71.44 88 ARG A O 1
ATOM 695 N N . ARG A 1 89 ? -5.215 4.741 17.258 1.00 73.62 89 ARG A N 1
ATOM 696 C CA . ARG A 1 89 ? -4.151 5.461 17.969 1.00 73.62 89 ARG A CA 1
ATOM 697 C C . ARG A 1 89 ? -2.851 5.584 17.175 1.00 73.62 89 ARG A C 1
ATOM 699 O O . ARG A 1 89 ? -2.152 6.580 17.334 1.00 73.62 89 ARG A O 1
ATOM 706 N N . TYR A 1 90 ? -2.518 4.594 16.349 1.00 73.31 90 TYR A N 1
ATOM 707 C CA . TYR A 1 90 ? -1.193 4.481 15.727 1.00 73.31 90 TYR A CA 1
ATOM 708 C C . TYR A 1 90 ? -1.186 4.556 14.199 1.00 73.31 90 TYR A C 1
ATOM 710 O O . TYR A 1 90 ? -0.103 4.582 13.618 1.00 73.31 90 TYR A O 1
ATOM 718 N N . MET A 1 91 ? -2.350 4.650 13.547 1.00 76.12 91 MET A N 1
ATOM 719 C CA . MET A 1 91 ? -2.449 4.802 12.091 1.00 76.12 91 MET A CA 1
ATOM 720 C C . MET A 1 91 ? -3.151 6.112 11.672 1.00 76.12 91 MET A C 1
ATOM 722 O O . MET A 1 91 ? -4.159 6.085 10.960 1.00 76.12 91 MET A O 1
ATOM 726 N N . PRO A 1 92 ? -2.634 7.285 12.099 1.00 80.31 92 PRO A N 1
ATOM 727 C CA . PRO A 1 92 ? -3.139 8.576 11.641 1.00 80.31 92 PRO A CA 1
ATOM 728 C C . PRO A 1 92 ? -2.915 8.758 10.126 1.00 80.31 92 PRO A C 1
ATOM 730 O O . PRO A 1 92 ? -2.071 8.070 9.540 1.00 80.31 92 PRO A O 1
ATOM 733 N N . PRO A 1 93 ? -3.605 9.718 9.482 1.00 79.12 93 PRO A N 1
ATOM 734 C CA . PRO A 1 93 ? -3.537 9.922 8.031 1.00 79.12 93 PRO A CA 1
ATOM 735 C C . PRO A 1 93 ? -2.113 10.070 7.476 1.00 79.12 93 PRO A C 1
ATOM 737 O O . PRO A 1 93 ? -1.815 9.562 6.399 1.00 79.12 93 PRO A O 1
ATOM 740 N N . TRP A 1 94 ? -1.201 10.690 8.232 1.00 79.25 94 TRP A N 1
ATOM 741 C CA . TRP A 1 94 ? 0.194 10.843 7.811 1.00 79.25 94 TRP A CA 1
ATOM 742 C C . TRP A 1 94 ? 0.948 9.504 7.724 1.00 79.25 94 TRP A C 1
ATOM 744 O O . TRP A 1 94 ? 1.769 9.331 6.829 1.00 79.25 94 TRP A O 1
ATOM 754 N N . VAL A 1 95 ? 0.652 8.530 8.600 1.00 82.94 95 VAL A N 1
ATOM 755 C CA . VAL A 1 95 ? 1.252 7.181 8.532 1.00 82.94 95 VAL A CA 1
ATOM 756 C C . VAL A 1 95 ? 0.743 6.452 7.296 1.00 82.94 95 VAL A C 1
ATOM 758 O O . VAL A 1 95 ? 1.510 5.771 6.623 1.00 82.94 95 VAL A O 1
ATOM 761 N N . GLN A 1 96 ? -0.537 6.621 6.959 1.00 82.94 96 GLN A N 1
ATOM 762 C CA . GLN A 1 96 ? -1.108 6.048 5.739 1.00 82.94 96 GLN A CA 1
ATOM 763 C C . GLN A 1 96 ? -0.465 6.661 4.487 1.00 82.94 96 GLN A C 1
ATOM 765 O O . GLN A 1 96 ? -0.113 5.925 3.567 1.00 82.94 96 GLN A O 1
ATOM 770 N N . ALA A 1 97 ? -0.235 7.979 4.484 1.00 86.00 97 ALA A N 1
ATOM 771 C CA . ALA A 1 97 ? 0.479 8.666 3.410 1.00 86.00 97 ALA A CA 1
ATOM 772 C C . ALA A 1 97 ? 1.924 8.162 3.269 1.00 86.00 97 ALA A C 1
ATOM 774 O O . ALA A 1 97 ? 2.355 7.855 2.162 1.00 86.00 97 ALA A O 1
ATOM 775 N N . LEU A 1 98 ? 2.645 7.991 4.383 1.00 87.69 98 LEU A N 1
ATOM 776 C CA . LEU A 1 98 ? 4.000 7.433 4.375 1.00 87.69 98 LEU A CA 1
ATOM 777 C C . LEU A 1 98 ? 4.024 5.995 3.840 1.00 87.69 98 LEU A C 1
ATOM 779 O O . LEU A 1 98 ? 4.925 5.619 3.095 1.00 87.69 98 LEU A O 1
ATOM 783 N N . ARG A 1 99 ? 3.004 5.200 4.171 1.00 88.50 99 ARG A N 1
ATOM 784 C CA . ARG A 1 99 ? 2.838 3.836 3.660 1.00 88.50 99 ARG A CA 1
ATOM 785 C C . ARG A 1 99 ? 2.613 3.825 2.146 1.00 88.50 99 ARG A C 1
ATOM 787 O O . ARG A 1 99 ? 3.203 3.006 1.447 1.00 88.50 99 ARG A O 1
ATOM 794 N N . LEU A 1 100 ? 1.783 4.741 1.647 1.00 88.62 100 LEU A N 1
ATOM 795 C CA . LEU A 1 100 ? 1.523 4.903 0.218 1.00 88.62 100 LEU A CA 1
ATOM 796 C C . LEU A 1 100 ? 2.784 5.362 -0.525 1.00 88.62 100 LEU A C 1
ATOM 798 O O . LEU A 1 100 ? 3.122 4.806 -1.566 1.00 88.62 100 LEU A O 1
ATOM 802 N N . PHE A 1 101 ? 3.510 6.325 0.048 1.00 91.81 101 PHE A N 1
ATOM 803 C CA . PHE A 1 101 ? 4.793 6.790 -0.468 1.00 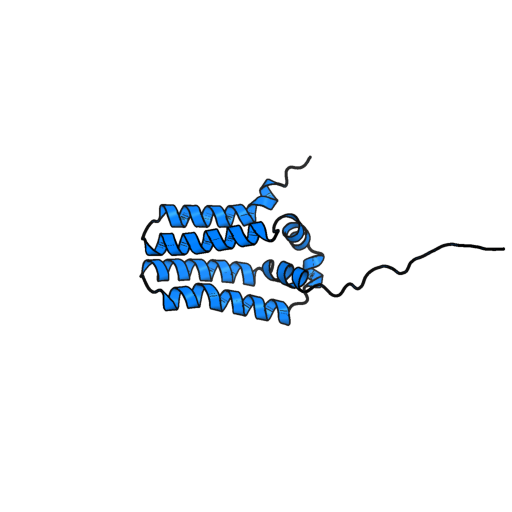91.81 101 PHE A CA 1
ATOM 804 C C . PHE A 1 101 ? 5.819 5.655 -0.528 1.00 91.81 101 PHE A C 1
ATOM 806 O O . PHE A 1 101 ? 6.457 5.466 -1.558 1.00 91.81 101 PHE A O 1
ATOM 813 N N . GLY A 1 102 ? 5.930 4.852 0.535 1.00 91.81 102 GLY A N 1
ATOM 814 C CA . GLY A 1 102 ? 6.790 3.670 0.558 1.00 91.81 102 GLY A CA 1
ATOM 815 C C . GLY A 1 102 ? 6.434 2.674 -0.548 1.00 91.81 102 GLY A C 1
ATOM 816 O O . GLY A 1 102 ? 7.314 2.240 -1.278 1.00 91.81 102 GLY A O 1
ATOM 817 N N . ALA A 1 103 ? 5.151 2.362 -0.752 1.00 91.56 103 ALA A N 1
ATOM 818 C CA . ALA A 1 103 ? 4.731 1.481 -1.845 1.00 91.56 103 ALA A CA 1
ATOM 819 C C . ALA A 1 103 ? 5.065 2.059 -3.235 1.00 91.56 103 ALA A C 1
ATOM 821 O O . ALA A 1 103 ? 5.613 1.355 -4.080 1.00 91.56 103 ALA A O 1
ATOM 822 N N . ALA A 1 104 ? 4.808 3.351 -3.459 1.00 92.62 104 ALA A N 1
ATOM 823 C CA . ALA A 1 104 ? 5.154 4.022 -4.711 1.00 92.62 104 ALA A CA 1
ATOM 824 C C . ALA A 1 104 ? 6.671 4.017 -4.965 1.00 92.62 104 ALA A C 1
ATOM 826 O O . ALA A 1 104 ? 7.114 3.743 -6.080 1.00 92.62 104 ALA A O 1
ATOM 827 N N . PHE A 1 105 ? 7.471 4.257 -3.924 1.00 95.44 105 PHE A N 1
ATOM 828 C CA . PHE A 1 105 ? 8.925 4.189 -4.003 1.00 95.44 105 PHE A CA 1
ATOM 829 C C . PHE A 1 105 ? 9.418 2.761 -4.278 1.00 95.44 105 PHE A C 1
ATOM 831 O O . PHE A 1 105 ? 10.362 2.591 -5.043 1.00 95.44 105 PHE A O 1
ATOM 838 N N . ALA A 1 106 ? 8.753 1.732 -3.740 1.00 93.62 106 ALA A N 1
ATOM 839 C CA . ALA A 1 106 ? 9.048 0.337 -4.068 1.00 93.62 106 ALA A CA 1
ATOM 840 C C . ALA A 1 106 ? 8.813 0.046 -5.557 1.00 93.62 106 ALA A C 1
ATOM 842 O O . ALA A 1 106 ? 9.662 -0.567 -6.196 1.00 93.62 106 ALA A O 1
ATOM 843 N N . PHE A 1 107 ? 7.703 0.522 -6.130 1.00 93.81 107 PHE A N 1
ATOM 844 C CA . PHE A 1 107 ? 7.413 0.358 -7.559 1.00 93.81 107 PHE A CA 1
ATOM 845 C C . PHE A 1 107 ? 8.405 1.120 -8.440 1.00 93.81 107 PHE A C 1
ATOM 847 O O . PHE A 1 107 ? 8.882 0.583 -9.437 1.00 93.81 107 PHE A O 1
ATOM 854 N N . TYR A 1 108 ? 8.774 2.340 -8.041 1.00 93.88 108 TYR A N 1
ATOM 855 C CA . TYR A 1 108 ? 9.816 3.117 -8.710 1.00 93.88 108 TYR A CA 1
ATOM 856 C C . TYR A 1 108 ? 11.170 2.394 -8.665 1.00 93.88 108 TYR A C 1
ATOM 858 O O . TYR A 1 108 ? 11.809 2.198 -9.693 1.00 93.88 108 TYR A O 1
ATOM 866 N N . ALA A 1 109 ? 11.598 1.928 -7.491 1.00 94.38 109 ALA A N 1
ATOM 867 C CA . ALA A 1 109 ? 12.843 1.184 -7.340 1.00 94.38 109 ALA A CA 1
ATOM 868 C C . ALA A 1 109 ? 12.832 -0.134 -8.130 1.00 94.38 109 ALA A C 1
ATOM 870 O O . ALA A 1 109 ? 13.853 -0.498 -8.710 1.00 94.38 109 ALA A O 1
ATOM 871 N N . ALA A 1 110 ? 11.686 -0.821 -8.192 1.00 94.56 110 ALA A N 1
ATOM 872 C CA . ALA A 1 110 ? 11.512 -2.027 -8.996 1.00 94.56 110 ALA A CA 1
ATOM 873 C C . ALA A 1 110 ? 11.666 -1.733 -10.493 1.00 94.56 110 ALA A C 1
ATOM 875 O O . ALA A 1 110 ? 12.378 -2.457 -11.179 1.00 94.56 110 ALA A O 1
ATOM 876 N N . TRP A 1 111 ? 11.087 -0.631 -10.978 1.00 95.25 111 TRP A N 1
ATOM 877 C CA . TRP A 1 111 ? 11.248 -0.186 -12.363 1.00 95.25 111 TRP A CA 1
ATOM 878 C C . TRP A 1 111 ? 12.720 0.040 -12.732 1.00 95.25 111 TRP A C 1
ATOM 880 O O . TRP A 1 111 ? 13.186 -0.419 -13.770 1.00 95.25 111 TRP A O 1
ATOM 890 N N . TYR A 1 112 ? 13.492 0.690 -11.859 1.00 96.06 112 TYR A N 1
ATOM 891 C CA . TYR A 1 112 ? 14.926 0.921 -12.077 1.00 96.06 112 TYR A CA 1
ATOM 892 C C . TYR A 1 112 ? 15.824 -0.252 -11.656 1.00 96.06 112 TYR A C 1
ATOM 894 O O . TYR A 1 112 ? 17.043 -0.100 -11.644 1.00 96.06 112 TYR A O 1
ATOM 902 N N . HIS A 1 113 ? 15.253 -1.413 -11.316 1.00 94.50 113 HIS A N 1
ATOM 903 C CA . HIS A 1 113 ? 15.996 -2.612 -10.916 1.00 94.50 113 HIS A CA 1
ATOM 904 C C . HIS A 1 113 ? 16.940 -2.383 -9.723 1.00 94.50 113 HIS A C 1
ATOM 906 O O . HIS A 1 113 ? 1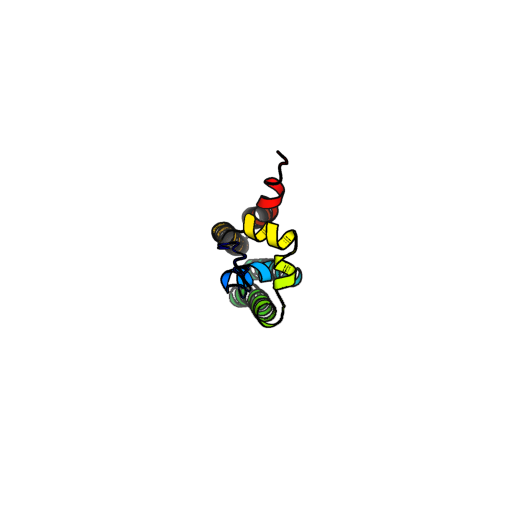8.042 -2.929 -9.658 1.00 94.50 113 HIS A O 1
ATOM 912 N N . VAL A 1 114 ? 16.512 -1.572 -8.751 1.00 96.38 114 VAL A N 1
ATOM 913 C CA . VAL A 1 114 ? 17.284 -1.253 -7.543 1.00 96.38 114 VAL A CA 1
ATOM 914 C C . VAL A 1 114 ? 16.745 -2.075 -6.361 1.00 96.38 114 VAL A C 1
ATOM 916 O O . VAL A 1 114 ? 15.874 -1.597 -5.627 1.00 96.38 114 VAL A O 1
ATOM 919 N N . PRO A 1 115 ? 17.247 -3.303 -6.113 1.00 92.44 115 PRO A N 1
ATOM 920 C CA . PRO A 1 115 ? 16.682 -4.201 -5.100 1.00 92.44 115 PRO A CA 1
ATOM 921 C C . PRO A 1 115 ? 16.809 -3.637 -3.682 1.00 92.44 115 PRO A C 1
ATOM 923 O O . PRO A 1 115 ? 15.889 -3.769 -2.878 1.00 92.44 115 PRO A O 1
ATOM 926 N N . ALA A 1 116 ? 17.904 -2.931 -3.383 1.00 94.06 116 ALA A N 1
ATOM 927 C CA . ALA A 1 116 ? 18.078 -2.243 -2.104 1.00 94.06 116 ALA A CA 1
ATOM 928 C C . ALA A 1 116 ? 16.995 -1.172 -1.872 1.00 94.06 116 ALA A C 1
ATOM 930 O O . ALA A 1 116 ? 16.511 -1.015 -0.752 1.00 94.06 116 ALA A O 1
ATOM 931 N N . GLY A 1 117 ? 16.573 -0.480 -2.936 1.00 93.31 117 GLY A N 1
ATOM 932 C CA . GLY A 1 117 ? 15.487 0.497 -2.892 1.00 93.31 117 GLY A CA 1
ATOM 933 C C . GLY A 1 117 ? 14.143 -0.167 -2.599 1.00 93.31 117 GLY A C 1
ATOM 934 O O . GLY A 1 117 ? 13.424 0.295 -1.718 1.00 93.31 117 GLY A O 1
ATOM 935 N N . VAL A 1 118 ? 13.848 -1.296 -3.255 1.00 92.31 118 VAL A N 1
ATOM 936 C CA . VAL A 1 118 ? 12.634 -2.093 -2.998 1.00 92.31 118 VAL A CA 1
ATOM 937 C C . VAL A 1 118 ? 12.595 -2.567 -1.544 1.00 92.31 118 VAL A C 1
ATOM 939 O O . VAL A 1 118 ? 11.604 -2.352 -0.849 1.00 92.31 118 VAL A O 1
ATOM 942 N N . LEU A 1 119 ? 13.685 -3.159 -1.047 1.00 93.44 119 LEU A N 1
ATOM 943 C CA . LEU A 1 119 ? 13.763 -3.649 0.331 1.00 93.44 119 LEU A CA 1
ATOM 944 C C . LEU A 1 119 ? 13.646 -2.516 1.358 1.00 93.44 119 LEU A C 1
ATOM 946 O O . LEU A 1 119 ? 12.915 -2.657 2.338 1.00 93.44 119 LEU A O 1
ATOM 950 N N . GLY A 1 120 ? 14.304 -1.376 1.124 1.00 93.44 120 GLY A N 1
ATOM 951 C CA . GLY A 1 120 ? 14.195 -0.199 1.989 1.00 93.44 120 GLY A CA 1
ATOM 952 C C . GLY A 1 120 ? 12.774 0.370 2.028 1.00 93.44 120 GLY A C 1
ATOM 953 O O . GLY A 1 120 ? 12.249 0.677 3.097 1.00 93.44 120 GLY A O 1
ATOM 954 N N . ALA A 1 121 ? 12.109 0.435 0.876 1.00 91.06 121 ALA A N 1
ATOM 955 C CA . ALA A 1 121 ? 10.723 0.867 0.759 1.00 91.06 121 ALA A CA 1
ATOM 956 C C . ALA A 1 121 ? 9.760 -0.052 1.533 1.00 91.06 121 ALA A C 1
ATOM 958 O O . ALA A 1 121 ? 8.916 0.416 2.303 1.00 91.06 121 ALA A O 1
ATOM 959 N N . LEU A 1 122 ? 9.930 -1.370 1.383 1.00 91.69 122 LEU A N 1
ATOM 960 C CA . LEU A 1 122 ? 9.166 -2.374 2.123 1.00 91.69 122 LEU A CA 1
ATOM 961 C C . LEU A 1 122 ? 9.433 -2.291 3.631 1.00 91.69 122 LEU A C 1
ATOM 963 O O . LEU A 1 122 ? 8.494 -2.403 4.419 1.00 91.69 122 LEU A O 1
ATOM 967 N N . ALA A 1 123 ? 10.674 -2.023 4.044 1.00 90.75 123 ALA A N 1
ATOM 968 C CA . ALA A 1 123 ? 11.019 -1.818 5.447 1.00 90.75 123 ALA A CA 1
ATOM 969 C C . ALA A 1 123 ? 10.310 -0.590 6.041 1.00 90.75 123 ALA A C 1
ATOM 971 O O . ALA A 1 123 ? 9.803 -0.667 7.159 1.00 90.75 123 ALA A O 1
ATOM 972 N N . ILE A 1 124 ? 10.189 0.514 5.292 1.00 89.38 124 ILE A N 1
ATOM 973 C CA . ILE A 1 124 ? 9.415 1.697 5.713 1.00 89.38 124 ILE A CA 1
ATOM 974 C C . ILE A 1 124 ? 7.932 1.342 5.884 1.00 89.38 124 ILE A C 1
ATOM 976 O O . ILE A 1 124 ? 7.320 1.690 6.898 1.00 89.38 124 ILE A O 1
ATOM 980 N N . VAL A 1 125 ? 7.347 0.616 4.925 1.00 88.06 125 VAL A N 1
ATOM 981 C CA . VAL A 1 125 ? 5.946 0.165 4.994 1.00 88.06 125 VAL A CA 1
ATOM 982 C C . VAL A 1 125 ? 5.719 -0.751 6.201 1.00 88.06 125 VAL A C 1
ATOM 984 O O . VAL A 1 125 ? 4.740 -0.573 6.931 1.00 88.06 125 VAL A O 1
ATOM 987 N N . ALA A 1 126 ? 6.633 -1.688 6.458 1.00 86.88 126 ALA A N 1
ATOM 988 C CA . ALA A 1 126 ? 6.589 -2.565 7.623 1.00 86.88 126 ALA A CA 1
ATOM 989 C C . ALA A 1 126 ? 6.737 -1.775 8.934 1.00 86.88 126 ALA A C 1
ATOM 991 O O . ALA A 1 126 ? 5.961 -1.975 9.869 1.00 86.88 126 ALA A O 1
ATOM 992 N N . ALA A 1 127 ? 7.658 -0.810 8.989 1.00 85.69 127 ALA A N 1
ATOM 993 C CA . ALA A 1 127 ? 7.835 0.064 10.144 1.00 85.69 127 ALA A CA 1
ATOM 994 C C . ALA A 1 127 ? 6.565 0.870 10.447 1.00 85.69 127 ALA A C 1
ATOM 996 O O . ALA A 1 127 ? 6.211 1.015 11.612 1.00 85.69 127 ALA A O 1
ATOM 997 N N . CYS A 1 128 ? 5.820 1.322 9.433 1.00 83.88 128 CYS A N 1
ATOM 998 C CA . CYS A 1 128 ? 4.532 1.998 9.629 1.00 83.88 128 CYS A CA 1
ATOM 999 C C . CYS A 1 128 ? 3.498 1.103 10.334 1.00 83.88 128 CYS A C 1
ATOM 1001 O O . CYS A 1 128 ? 2.754 1.580 11.191 1.00 83.88 128 CYS A O 1
ATOM 1003 N N . TRP A 1 129 ? 3.471 -0.194 10.015 1.00 77.12 129 TRP A N 1
ATOM 1004 C CA . TRP A 1 129 ? 2.600 -1.173 10.675 1.00 77.12 129 TRP A CA 1
ATOM 1005 C C . TRP A 1 129 ? 3.039 -1.484 12.111 1.00 77.12 129 TRP A C 1
ATOM 1007 O O . TRP A 1 129 ? 2.203 -1.564 13.018 1.00 77.12 129 TRP A O 1
ATOM 1017 N N . VAL A 1 130 ? 4.349 -1.625 12.327 1.00 79.44 130 VAL A N 1
ATOM 1018 C CA . VAL A 1 130 ? 4.948 -2.004 13.619 1.00 79.44 130 VAL A CA 1
ATOM 1019 C C . VAL A 1 130 ? 5.151 -0.797 14.549 1.00 79.44 130 VAL A C 1
ATOM 1021 O O . VAL A 1 130 ? 5.330 -0.979 15.750 1.00 79.44 130 VAL A O 1
ATOM 1024 N N . ASN A 1 131 ? 5.048 0.444 14.060 1.00 69.88 131 ASN A N 1
ATOM 1025 C CA . ASN A 1 131 ? 5.242 1.673 14.846 1.00 69.88 131 ASN A CA 1
ATOM 1026 C C . ASN A 1 131 ? 4.393 1.699 16.129 1.00 69.88 131 ASN A C 1
ATOM 1028 O O . ASN A 1 131 ? 4.858 2.134 17.182 1.00 69.88 131 ASN A O 1
ATOM 1032 N N . GLY A 1 132 ? 3.164 1.186 16.085 1.00 60.56 132 GLY A N 1
ATOM 1033 C CA . GLY A 1 132 ? 2.346 1.085 17.290 1.00 60.56 132 GLY A CA 1
ATOM 1034 C C . GLY A 1 132 ? 2.782 -0.028 18.250 1.00 60.56 132 GLY A C 1
ATOM 1035 O O . GLY A 1 132 ? 2.560 0.115 19.447 1.00 60.56 132 GLY A O 1
ATOM 1036 N N . ILE A 1 133 ? 3.399 -1.118 17.775 1.00 61.38 133 ILE A N 1
ATOM 1037 C CA . ILE A 1 133 ? 3.956 -2.194 18.615 1.00 61.38 133 ILE A CA 1
ATOM 1038 C C . ILE A 1 133 ? 5.209 -1.676 19.325 1.00 61.38 133 ILE A C 1
ATOM 1040 O O . ILE A 1 133 ? 5.338 -1.855 20.530 1.00 61.38 133 ILE A O 1
ATOM 1044 N N . LEU A 1 134 ? 6.083 -0.952 18.618 1.00 54.38 134 LEU A N 1
ATOM 1045 C CA . LEU A 1 134 ? 7.293 -0.358 19.200 1.00 54.38 134 LEU A CA 1
ATOM 1046 C C . LEU A 1 134 ? 6.982 0.728 20.245 1.00 54.38 134 LEU A C 1
ATOM 1048 O O . LEU A 1 134 ? 7.720 0.892 21.214 1.00 54.38 134 LEU A O 1
ATOM 1052 N N . ARG A 1 135 ? 5.872 1.458 20.069 1.00 57.22 135 ARG A N 1
ATOM 1053 C CA . ARG A 1 135 ? 5.375 2.455 21.032 1.00 57.22 135 ARG A CA 1
ATOM 1054 C C . ARG A 1 135 ? 4.573 1.852 22.192 1.00 57.22 135 ARG A C 1
ATOM 1056 O O . ARG A 1 135 ? 4.214 2.601 23.098 1.00 57.22 135 ARG A O 1
ATOM 1063 N N . ARG A 1 136 ? 4.336 0.531 22.223 1.00 49.50 136 ARG A N 1
ATOM 1064 C CA . ARG A 1 136 ? 3.930 -0.197 23.441 1.00 49.50 136 ARG A CA 1
ATOM 1065 C C . ARG A 1 136 ? 5.155 -0.456 24.324 1.00 49.50 136 ARG A C 1
ATOM 1067 O O . ARG A 1 136 ? 5.478 -1.602 24.619 1.00 49.50 136 ARG A O 1
ATOM 1074 N N . ARG A 1 137 ? 5.850 0.596 24.764 1.00 40.47 137 ARG A N 1
ATOM 1075 C CA . ARG A 1 137 ? 6.631 0.458 25.997 1.00 40.47 137 ARG A CA 1
ATOM 1076 C C . ARG A 1 137 ? 5.652 0.632 27.158 1.00 40.47 137 ARG A C 1
ATOM 1078 O O . ARG A 1 137 ? 4.983 1.665 27.191 1.00 40.47 137 ARG A O 1
ATOM 1085 N N . PRO A 1 138 ? 5.505 -0.363 28.046 1.00 41.28 138 PRO A N 1
ATOM 1086 C CA . PRO A 1 138 ? 4.794 -0.159 29.293 1.00 41.28 138 PRO A CA 1
ATOM 1087 C C . PRO A 1 138 ? 5.617 0.837 30.118 1.00 41.28 138 PRO A C 1
ATOM 1089 O O . PRO A 1 138 ? 6.777 0.578 30.430 1.00 41.28 138 PRO A O 1
ATOM 1092 N N . THR A 1 139 ? 5.039 2.001 30.382 1.00 41.09 139 THR A N 1
ATOM 1093 C CA . THR A 1 139 ? 5.331 2.776 31.591 1.00 41.09 139 THR A CA 1
ATOM 1094 C C . THR A 1 139 ? 4.200 2.516 32.557 1.00 41.09 139 THR A C 1
ATOM 1096 O O . THR A 1 139 ? 3.044 2.632 32.080 1.00 41.09 139 THR A O 1
#

pLDDT: mean 76.08, std 17.2, range [38.66, 96.38]

Radius of gyration: 19.96 Å; chains: 1; bounding box: 58×31×64 Å

Sequence (139 aa):
MGAVVLRRQAGGEHSLTFAERALYHQIHPVKVFTDVASAIIAIDLFWRHLLVPGLVIALLPPVLVSATLIREVDLDRYRRSAMGAYLRRYMPPWVQALRLFGAAFAFYAAWYHVPAGVLGALAIVAACWVNGILRRRPT